Protein AF-A0A839W1W7-F1 (afdb_monomer_lite)

pLDDT: mean 80.31, std 11.59, range [35.5, 95.06]

Foldseek 3Di:
DPPPDDALLLLLLLQVCCAAVVVDDLCVSCVLSVHDSVVSCCSNVVLVRDHPDDPVVSLVSSQVSSCVRVVHHDDPVRSVVSVVVSVVVSVVSVCVVDPDPPPPVVVVVVVVVVVVVVVVVVVVVD

Secondary structure (DSSP, 8-state):
---SS--HHHHHHHHHHHHH-TTS-HHHHHHHTT--HHHHHHHHHTTT--TT--HHHHHHHHHHHHHHHHTS---HHHHHHHHHHHHHHHHHHHHHHSPPPP--HHHHHHHHHHHHHHHHHHHH--

Sequence (126 aa):
MTERYLTPGQRAVARFIRADCAFINVQFIAFIIGRSRQQVHNIVASAGIIPGGGADAQDDKLKAAYERDMGKKLSALEWSRMKRLIEQEAADQLARLLPRPEPYPEMDRAMTELTASLKTRMQEWG

Radius of gyration: 19.89 Å; chains: 1; bounding box: 62×33×36 Å

Structure (mmCIF, N/CA/C/O backbone):
data_AF-A0A839W1W7-F1
#
_entry.id   AF-A0A839W1W7-F1
#
loop_
_atom_site.group_PDB
_atom_site.id
_atom_site.type_symbol
_atom_site.label_atom_id
_atom_site.label_alt_id
_atom_site.label_comp_id
_atom_site.label_asym_id
_atom_site.label_entity_id
_atom_site.label_seq_id
_atom_site.pdbx_PDB_ins_code
_atom_site.Cartn_x
_atom_site.Cartn_y
_atom_site.Cartn_z
_atom_site.occupancy
_atom_site.B_iso_or_equiv
_atom_site.auth_seq_id
_atom_site.auth_comp_id
_atom_site.auth_asym_id
_atom_site.auth_atom_id
_atom_site.pdbx_PDB_model_num
ATOM 1 N N . MET A 1 1 ? -10.257 -20.566 6.799 1.00 35.50 1 MET A N 1
ATOM 2 C CA . MET A 1 1 ? -11.215 -19.452 6.972 1.00 35.50 1 MET A CA 1
ATOM 3 C C . MET A 1 1 ? -10.504 -18.164 6.590 1.00 35.50 1 MET A C 1
ATOM 5 O O . MET A 1 1 ? -9.599 -17.763 7.302 1.00 35.50 1 MET A O 1
ATOM 9 N N . THR A 1 2 ? -10.825 -17.561 5.446 1.00 45.22 2 THR A N 1
ATOM 10 C CA . THR A 1 2 ? -10.304 -16.232 5.087 1.00 45.22 2 THR A CA 1
ATOM 11 C C . THR A 1 2 ? -10.911 -15.199 6.029 1.00 45.22 2 THR A C 1
ATOM 13 O O . THR A 1 2 ? -12.138 -15.107 6.108 1.00 45.22 2 THR A O 1
ATOM 16 N N . GLU A 1 3 ? -10.077 -14.452 6.756 1.00 53.09 3 GLU A N 1
ATOM 17 C CA . GLU A 1 3 ? -10.529 -13.354 7.614 1.00 53.09 3 GLU A CA 1
ATOM 18 C C . GLU A 1 3 ? -11.504 -12.452 6.847 1.00 53.09 3 GLU A C 1
ATOM 20 O O . GLU A 1 3 ? -11.217 -12.003 5.732 1.00 53.09 3 GLU A O 1
ATOM 25 N N . ARG A 1 4 ? -12.678 -12.195 7.444 1.00 59.53 4 ARG A N 1
ATOM 26 C CA . ARG A 1 4 ? -13.749 -11.388 6.830 1.00 59.53 4 ARG A CA 1
ATOM 27 C C . ARG A 1 4 ? -13.293 -9.971 6.464 1.00 59.53 4 ARG A C 1
ATOM 29 O O . ARG A 1 4 ? -13.900 -9.355 5.592 1.00 59.53 4 ARG A O 1
ATOM 36 N N . TYR A 1 5 ? -12.226 -9.468 7.085 1.00 76.94 5 TYR A N 1
ATOM 37 C CA . TYR A 1 5 ? -11.737 -8.104 6.921 1.00 76.94 5 TYR A CA 1
ATOM 38 C C . TYR A 1 5 ? -10.229 -8.098 6.673 1.00 76.94 5 TYR A C 1
ATOM 40 O O . TYR A 1 5 ? -9.499 -8.838 7.317 1.00 76.94 5 TYR A O 1
ATOM 48 N N . LEU A 1 6 ? -9.772 -7.282 5.717 1.00 84.19 6 LEU A N 1
ATOM 49 C CA . LEU A 1 6 ? -8.339 -7.035 5.519 1.00 84.19 6 LEU A CA 1
ATOM 50 C C . LEU A 1 6 ? -7.805 -6.164 6.656 1.00 84.19 6 LEU A C 1
ATOM 52 O O . LEU A 1 6 ? -8.494 -5.230 7.069 1.00 84.19 6 LEU A O 1
ATOM 56 N N . THR A 1 7 ? -6.576 -6.402 7.100 1.00 90.25 7 THR A N 1
ATOM 57 C CA . THR A 1 7 ? -5.889 -5.535 8.068 1.00 90.25 7 THR A CA 1
ATOM 58 C C . THR A 1 7 ? -5.586 -4.154 7.461 1.00 90.25 7 THR A C 1
ATOM 60 O O . THR A 1 7 ? -5.560 -4.010 6.232 1.00 90.25 7 THR A O 1
ATOM 63 N N . PRO A 1 8 ? -5.328 -3.114 8.281 1.00 89.69 8 PRO A N 1
ATOM 64 C CA . PRO A 1 8 ? -4.864 -1.815 7.785 1.00 89.69 8 PRO A CA 1
ATOM 65 C C . PRO A 1 8 ? -3.657 -1.925 6.841 1.00 89.69 8 PRO A C 1
ATOM 67 O O . PRO A 1 8 ? -3.631 -1.268 5.801 1.00 89.69 8 PRO A O 1
ATOM 70 N N . GLY A 1 9 ? -2.703 -2.812 7.156 1.00 89.50 9 GLY A N 1
ATOM 71 C CA . GLY A 1 9 ? -1.527 -3.075 6.320 1.00 89.50 9 GLY A CA 1
ATOM 72 C C . GLY A 1 9 ? -1.901 -3.628 4.948 1.00 89.50 9 GLY A C 1
ATOM 73 O O . GLY A 1 9 ? -1.508 -3.072 3.928 1.00 89.50 9 GLY A O 1
ATOM 74 N N . GLN A 1 10 ? -2.755 -4.651 4.898 1.00 89.94 10 GLN A N 1
ATOM 75 C CA . GLN A 1 10 ? -3.208 -5.236 3.631 1.00 89.94 10 GLN A CA 1
ATOM 76 C C . GLN A 1 10 ? -3.988 -4.236 2.762 1.00 89.94 10 GLN A C 1
ATOM 78 O O . GLN A 1 10 ? -3.851 -4.223 1.538 1.00 89.94 10 GLN A O 1
ATOM 83 N N . ARG A 1 11 ? -4.797 -3.362 3.378 1.00 91.00 11 ARG A N 1
ATOM 84 C CA . ARG A 1 11 ? -5.485 -2.284 2.648 1.00 91.00 11 ARG A CA 1
ATOM 85 C C . ARG A 1 11 ? -4.500 -1.255 2.097 1.00 91.00 11 ARG A C 1
ATOM 87 O O . ARG A 1 11 ? -4.699 -0.777 0.982 1.00 91.00 11 ARG A O 1
ATOM 94 N N . ALA A 1 12 ? -3.445 -0.928 2.842 1.00 90.25 12 ALA A N 1
ATOM 95 C CA . ALA A 1 12 ? -2.381 -0.050 2.365 1.00 90.25 12 ALA A CA 1
ATOM 96 C C . ALA A 1 12 ? -1.580 -0.664 1.210 1.00 90.25 12 ALA A C 1
ATOM 98 O O . ALA A 1 12 ? -1.296 0.043 0.253 1.00 90.25 12 ALA A O 1
ATOM 99 N N . VAL A 1 13 ? -1.315 -1.971 1.229 1.00 90.81 13 VAL A N 1
ATOM 100 C CA . VAL A 1 13 ? -0.675 -2.684 0.108 1.00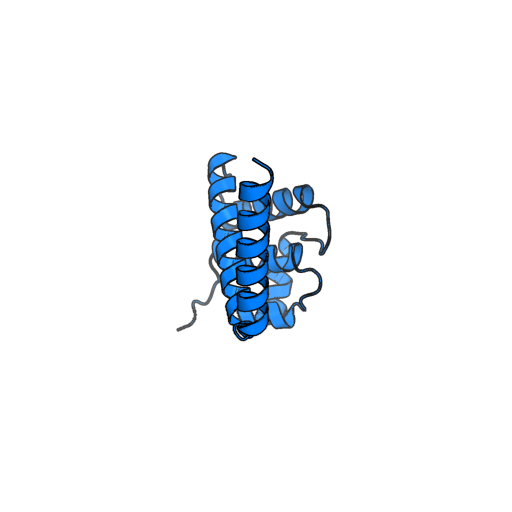 90.81 13 VAL A CA 1
ATOM 101 C C . VAL A 1 13 ? -1.516 -2.588 -1.166 1.00 90.81 13 VAL A C 1
ATOM 103 O O . VAL A 1 13 ? -1.015 -2.177 -2.209 1.00 90.81 13 VAL A O 1
ATOM 106 N N . ALA A 1 14 ? -2.822 -2.867 -1.088 1.00 88.75 14 ALA A N 1
ATOM 107 C CA . ALA A 1 14 ? -3.718 -2.752 -2.246 1.00 88.75 14 ALA A CA 1
ATOM 108 C C . ALA A 1 14 ? -3.758 -1.324 -2.827 1.00 88.75 14 ALA A C 1
ATOM 110 O O . ALA A 1 14 ? -3.815 -1.125 -4.041 1.00 88.75 14 ALA A O 1
ATOM 111 N N . ARG A 1 15 ? -3.725 -0.326 -1.940 1.00 89.62 15 ARG A N 1
ATOM 112 C CA . ARG A 1 15 ? -3.650 1.099 -2.272 1.00 89.62 15 ARG A CA 1
ATOM 113 C C . ARG A 1 15 ? -2.328 1.466 -2.943 1.00 89.62 15 ARG A C 1
ATOM 115 O O . ARG A 1 15 ? -2.359 2.121 -3.981 1.00 89.62 15 ARG A O 1
ATOM 122 N N . PHE A 1 16 ? -1.208 1.007 -2.390 1.00 88.44 16 PHE A N 1
ATOM 123 C CA . PHE A 1 16 ? 0.130 1.233 -2.928 1.00 88.44 16 PHE A CA 1
ATOM 124 C C . PHE A 1 16 ? 0.260 0.667 -4.346 1.00 88.44 16 PHE A C 1
ATOM 126 O O . PHE A 1 16 ? 0.585 1.413 -5.264 1.00 88.44 16 PHE A O 1
ATOM 133 N N . ILE A 1 17 ? -0.127 -0.598 -4.558 1.00 86.62 17 ILE A N 1
ATOM 134 C CA . ILE A 1 17 ? -0.103 -1.232 -5.888 1.00 86.62 17 ILE A CA 1
ATOM 135 C C . ILE A 1 17 ? -0.919 -0.412 -6.897 1.00 86.62 17 ILE A C 1
ATOM 137 O O . ILE A 1 17 ? -0.499 -0.227 -8.035 1.00 86.62 17 ILE A O 1
ATOM 141 N N . ARG A 1 18 ? -2.086 0.115 -6.500 1.00 84.56 18 ARG A N 1
ATOM 142 C CA . ARG A 1 18 ? -2.914 0.927 -7.403 1.00 84.56 18 ARG A CA 1
ATOM 143 C C . ARG A 1 18 ? -2.286 2.281 -7.739 1.00 84.56 18 ARG A C 1
ATOM 145 O O . ARG A 1 18 ? -2.483 2.755 -8.859 1.00 84.56 18 ARG A O 1
ATOM 152 N N . ALA A 1 19 ? -1.624 2.906 -6.767 1.00 80.81 19 ALA A N 1
ATOM 153 C CA . ALA A 1 19 ? -0.979 4.205 -6.921 1.00 80.81 19 ALA A CA 1
ATOM 154 C C . ALA A 1 19 ? 0.231 4.112 -7.858 1.00 80.81 19 ALA A C 1
ATOM 156 O O . ALA A 1 19 ? 0.314 4.877 -8.819 1.00 80.81 19 ALA A O 1
ATOM 157 N N . ASP A 1 20 ? 1.110 3.147 -7.584 1.00 79.00 20 ASP A N 1
ATOM 158 C CA . ASP A 1 20 ? 2.412 2.994 -8.233 1.00 79.00 20 ASP A CA 1
ATOM 159 C C . ASP A 1 20 ? 2.297 2.259 -9.576 1.00 79.00 20 ASP A C 1
ATOM 161 O O . ASP A 1 20 ? 2.821 2.684 -10.603 1.00 79.00 20 ASP A O 1
ATOM 165 N N . CYS A 1 21 ? 1.489 1.200 -9.621 1.00 73.50 21 CYS A N 1
ATOM 166 C CA . CYS A 1 21 ? 1.291 0.392 -10.818 1.00 73.50 21 CYS A CA 1
ATOM 167 C C . CYS A 1 21 ? -0.036 0.741 -11.503 1.00 73.50 21 CYS A C 1
ATOM 169 O O . CYS A 1 21 ? -0.924 -0.099 -11.669 1.00 73.50 21 CYS A O 1
ATOM 171 N N . ALA A 1 22 ? -0.186 2.000 -11.921 1.00 69.75 22 ALA A N 1
ATOM 172 C CA . ALA A 1 22 ? -1.419 2.529 -12.515 1.00 69.75 22 ALA A CA 1
ATOM 173 C C . ALA A 1 22 ? -1.964 1.714 -13.711 1.00 69.75 22 ALA A C 1
ATOM 175 O O . ALA A 1 22 ? -3.176 1.723 -13.956 1.00 69.75 22 ALA A O 1
ATOM 176 N N . PHE A 1 23 ? -1.085 1.002 -14.424 1.00 70.94 23 PHE A N 1
ATOM 177 C CA . PHE A 1 23 ? -1.397 0.130 -15.560 1.00 70.94 23 PHE A CA 1
ATOM 178 C C . PHE A 1 23 ? -2.000 -1.229 -15.159 1.00 70.94 23 PHE A C 1
ATOM 180 O O . PHE A 1 23 ? -2.647 -1.879 -15.980 1.00 70.94 23 PHE A O 1
ATOM 187 N N . ILE A 1 24 ? -1.827 -1.672 -13.908 1.00 72.00 24 ILE A N 1
ATOM 188 C CA . ILE A 1 24 ? -2.382 -2.940 -13.427 1.00 72.00 24 ILE A CA 1
ATOM 189 C C . ILE A 1 24 ? -3.889 -2.775 -13.209 1.00 72.00 24 ILE A C 1
ATOM 191 O O . ILE A 1 24 ? -4.351 -1.936 -12.430 1.00 72.00 24 ILE A O 1
ATOM 195 N N . ASN A 1 25 ? -4.681 -3.603 -13.894 1.00 75.88 25 ASN A N 1
ATOM 196 C CA . ASN A 1 25 ? -6.137 -3.589 -13.764 1.00 75.88 25 ASN A CA 1
ATOM 197 C C . ASN A 1 25 ? -6.557 -3.950 -12.324 1.00 75.88 25 ASN A C 1
ATOM 199 O O . ASN A 1 25 ? -6.040 -4.894 -11.728 1.00 75.88 25 ASN A O 1
ATOM 203 N N . VAL A 1 26 ? -7.557 -3.245 -11.786 1.00 78.31 26 VAL A N 1
ATOM 204 C CA . VAL A 1 26 ? -8.141 -3.494 -10.453 1.00 78.31 26 VAL A CA 1
ATOM 205 C C . VAL A 1 26 ? -8.554 -4.958 -10.255 1.00 78.31 26 VAL A C 1
ATOM 207 O O . VAL A 1 26 ? -8.482 -5.462 -9.139 1.00 78.31 26 VAL A O 1
ATOM 210 N N . GLN A 1 27 ? -8.960 -5.661 -11.315 1.00 80.44 27 GLN A N 1
ATOM 211 C CA . GLN A 1 27 ? -9.279 -7.088 -11.258 1.00 80.44 27 GLN A CA 1
ATOM 212 C C . GLN A 1 27 ? -8.065 -7.958 -10.901 1.00 80.44 27 GLN A C 1
ATOM 214 O O . GLN A 1 27 ? -8.218 -8.909 -10.138 1.00 80.44 27 GLN A O 1
ATOM 219 N N . PHE A 1 28 ? -6.867 -7.616 -11.382 1.00 82.38 28 PHE A N 1
ATOM 220 C CA . PHE A 1 28 ? -5.642 -8.307 -10.978 1.00 82.38 28 PHE A CA 1
ATOM 221 C C . PHE A 1 28 ? -5.317 -8.024 -9.518 1.00 82.38 28 PHE A C 1
ATOM 223 O O . PHE A 1 28 ? -5.084 -8.960 -8.765 1.00 82.38 28 PHE A O 1
ATOM 230 N N . ILE A 1 29 ? -5.409 -6.767 -9.077 1.00 83.44 29 ILE A N 1
ATOM 231 C CA . ILE A 1 29 ? -5.204 -6.414 -7.662 1.00 83.44 29 ILE A CA 1
ATOM 232 C C . ILE A 1 29 ? -6.186 -7.186 -6.766 1.00 83.44 29 ILE A C 1
ATOM 234 O O . ILE A 1 29 ? -5.805 -7.700 -5.720 1.00 83.44 29 ILE A O 1
ATOM 238 N N . ALA A 1 30 ? -7.441 -7.320 -7.198 1.00 84.81 30 ALA A N 1
ATOM 239 C CA . ALA A 1 30 ? -8.460 -8.106 -6.511 1.00 84.81 30 ALA A CA 1
ATOM 240 C C . ALA A 1 30 ? -8.094 -9.587 -6.381 1.00 84.81 30 ALA A C 1
ATOM 242 O O . ALA A 1 30 ? -8.247 -10.158 -5.300 1.00 84.81 30 ALA A O 1
ATOM 243 N N . PHE A 1 31 ? -7.552 -10.175 -7.446 1.00 84.31 31 PHE A N 1
ATOM 244 C CA . PHE A 1 31 ? -7.031 -11.536 -7.425 1.00 84.31 31 PHE A CA 1
ATOM 245 C C . PHE A 1 31 ? -5.859 -11.685 -6.440 1.00 84.31 31 PHE A C 1
ATOM 247 O O . PHE A 1 31 ? -5.922 -12.565 -5.585 1.00 84.31 31 PHE A O 1
ATOM 254 N N . ILE A 1 32 ? -4.866 -10.782 -6.485 1.00 82.94 32 ILE A N 1
ATOM 255 C CA . ILE A 1 32 ? -3.697 -10.772 -5.579 1.00 82.94 32 ILE A CA 1
ATOM 256 C C . ILE A 1 32 ? -4.135 -10.842 -4.120 1.00 82.94 32 ILE A C 1
ATOM 258 O O . ILE A 1 32 ? -3.697 -11.696 -3.355 1.00 82.94 32 ILE A O 1
ATOM 262 N N . ILE A 1 33 ? -5.020 -9.928 -3.725 1.00 82.38 33 ILE A N 1
ATOM 263 C CA . ILE A 1 33 ? -5.384 -9.763 -2.317 1.00 82.38 33 ILE A CA 1
ATOM 264 C C . ILE A 1 33 ? -6.529 -10.694 -1.886 1.00 82.38 33 ILE A C 1
ATOM 266 O O . ILE A 1 33 ? -7.029 -10.586 -0.763 1.00 82.38 33 ILE A O 1
ATOM 270 N N . GLY A 1 34 ? -6.981 -11.585 -2.777 1.00 83.81 34 GLY A N 1
ATOM 271 C CA . GLY A 1 34 ? -8.066 -12.529 -2.520 1.00 83.81 34 GLY A CA 1
ATOM 272 C C . GLY A 1 34 ? -9.381 -11.834 -2.159 1.00 83.81 34 GLY A C 1
ATOM 273 O O . GLY A 1 34 ? -10.012 -12.172 -1.153 1.00 83.81 34 GLY A O 1
ATOM 274 N N . ARG A 1 35 ? -9.775 -10.806 -2.917 1.00 85.88 35 ARG A N 1
ATOM 275 C CA . ARG A 1 35 ? -11.018 -10.040 -2.709 1.00 85.88 35 ARG A CA 1
ATOM 276 C C . ARG A 1 35 ? -11.785 -9.853 -4.011 1.00 85.88 35 ARG A C 1
ATOM 278 O O . ARG A 1 35 ? -11.263 -10.040 -5.101 1.00 85.88 35 ARG A O 1
ATOM 285 N N . SER A 1 36 ? -13.051 -9.457 -3.899 1.00 89.12 36 SER A N 1
ATOM 286 C CA . SER A 1 36 ? -13.829 -9.068 -5.076 1.00 89.12 36 SER A CA 1
ATOM 287 C C . SER A 1 36 ? -13.338 -7.736 -5.645 1.00 89.12 36 SER A C 1
ATOM 289 O O . SER A 1 36 ? -12.883 -6.850 -4.914 1.00 89.12 36 SER A O 1
ATOM 291 N N . ARG A 1 37 ? -13.517 -7.553 -6.958 1.00 88.12 37 ARG A N 1
ATOM 292 C CA . ARG A 1 37 ? -13.223 -6.292 -7.653 1.00 88.12 37 ARG A CA 1
ATOM 293 C C . ARG A 1 37 ? -13.865 -5.086 -6.960 1.00 88.12 37 ARG A C 1
ATOM 295 O O . ARG A 1 37 ? -13.206 -4.064 -6.798 1.00 88.12 37 ARG A O 1
ATOM 302 N N . GLN A 1 38 ? -15.122 -5.212 -6.528 1.00 87.69 38 GLN A N 1
ATOM 303 C CA . GLN A 1 38 ? -15.841 -4.122 -5.867 1.00 87.69 38 GLN A CA 1
ATOM 304 C C . GLN A 1 38 ? -15.214 -3.752 -4.518 1.00 87.69 38 GLN A C 1
ATOM 306 O O . GLN A 1 38 ? -15.052 -2.573 -4.215 1.00 87.69 38 GLN A O 1
ATOM 311 N N . GLN A 1 39 ? -14.825 -4.747 -3.717 1.00 87.00 39 GLN A N 1
ATOM 312 C CA . GLN A 1 39 ? -14.163 -4.500 -2.434 1.00 87.00 39 GLN A CA 1
ATOM 313 C C . GLN A 1 39 ? -12.838 -3.762 -2.631 1.00 87.00 39 GLN A C 1
ATOM 315 O O . GLN A 1 39 ? -12.582 -2.780 -1.939 1.00 87.00 39 GLN A O 1
ATOM 320 N N . VAL A 1 40 ? -12.025 -4.189 -3.601 1.00 87.31 40 VAL A N 1
ATOM 321 C CA . VAL A 1 40 ? -10.745 -3.530 -3.907 1.00 87.31 40 VAL A CA 1
ATOM 322 C C . VAL A 1 40 ? -10.965 -2.115 -4.406 1.00 87.31 40 VAL A C 1
ATOM 324 O O . VAL A 1 40 ? -10.314 -1.197 -3.915 1.00 87.31 40 VAL A O 1
ATOM 327 N N . HIS A 1 41 ? -11.923 -1.921 -5.314 1.00 85.75 41 HIS A N 1
ATOM 328 C CA . HIS A 1 41 ? -12.296 -0.598 -5.798 1.00 85.75 41 HIS A CA 1
ATOM 329 C C . HIS A 1 41 ? -12.650 0.344 -4.639 1.00 85.75 41 HIS A C 1
ATOM 331 O O . HIS A 1 41 ? -12.124 1.449 -4.565 1.00 85.75 41 HIS A O 1
ATOM 337 N N . ASN A 1 42 ? -13.467 -0.109 -3.684 1.00 86.81 42 ASN A N 1
ATOM 338 C CA . ASN A 1 42 ? -13.839 0.692 -2.517 1.00 86.81 42 ASN A CA 1
ATOM 339 C C . ASN A 1 42 ? -12.626 1.017 -1.622 1.00 86.81 42 ASN A C 1
ATOM 341 O O . ASN A 1 42 ? -12.484 2.149 -1.155 1.00 86.81 42 ASN A O 1
ATOM 345 N N . ILE A 1 43 ? -11.720 0.053 -1.415 1.00 88.06 43 ILE A N 1
ATOM 346 C CA . ILE A 1 43 ? -10.491 0.246 -0.626 1.00 88.06 43 ILE A CA 1
ATOM 347 C C . ILE A 1 43 ? -9.597 1.326 -1.246 1.00 88.06 43 ILE A C 1
ATOM 349 O O . ILE A 1 43 ? -9.127 2.208 -0.522 1.00 88.06 43 ILE A O 1
ATOM 353 N N . VAL A 1 44 ? -9.378 1.282 -2.563 1.00 84.56 44 VAL A N 1
ATOM 354 C CA . VAL A 1 44 ? -8.469 2.218 -3.247 1.00 84.56 44 VAL A CA 1
ATOM 355 C C . VAL A 1 44 ? -9.115 3.581 -3.500 1.00 84.56 44 VAL A C 1
ATOM 357 O O . VAL A 1 44 ? -8.456 4.605 -3.333 1.00 84.56 44 VAL A O 1
ATOM 360 N N . ALA A 1 45 ? -10.417 3.617 -3.798 1.00 79.75 45 ALA A N 1
ATOM 361 C CA . ALA A 1 45 ? -11.160 4.858 -4.004 1.00 79.75 45 ALA A CA 1
ATOM 362 C C . ALA A 1 45 ? -11.270 5.688 -2.713 1.00 79.75 45 ALA A C 1
ATOM 364 O O . ALA A 1 45 ? -11.095 6.903 -2.749 1.00 79.75 45 ALA A O 1
ATOM 365 N N . SER A 1 46 ? -11.479 5.043 -1.556 1.00 71.31 46 SER A N 1
ATOM 366 C CA . SER A 1 46 ? -11.603 5.727 -0.251 1.00 71.31 46 SER A CA 1
ATOM 367 C C . SER A 1 46 ? -10.352 6.503 0.194 1.00 71.31 46 SER A C 1
ATOM 369 O O . SER A 1 46 ? -10.427 7.369 1.073 1.00 71.31 46 SER A O 1
ATOM 371 N N . ALA A 1 47 ? -9.199 6.204 -0.405 1.00 71.69 47 ALA A N 1
ATOM 372 C CA . ALA A 1 47 ? -7.942 6.899 -0.153 1.00 71.69 47 ALA A CA 1
ATOM 373 C C . ALA A 1 47 ? -7.714 8.096 -1.092 1.00 71.69 47 ALA A C 1
ATOM 375 O O . ALA A 1 47 ? -6.738 8.821 -0.926 1.00 71.69 47 ALA A O 1
ATOM 376 N N . GLY A 1 48 ? -8.586 8.310 -2.086 1.00 70.50 48 GLY A N 1
ATOM 377 C CA . GLY A 1 48 ? -8.388 9.345 -3.102 1.00 70.50 48 GLY A CA 1
ATOM 378 C C . GLY A 1 48 ? -7.126 9.123 -3.939 1.00 70.50 48 GLY A C 1
ATOM 379 O O . GLY A 1 48 ? -6.566 10.091 -4.461 1.00 70.50 48 GLY A O 1
ATOM 380 N N . ILE A 1 49 ? -6.657 7.873 -4.027 1.00 73.50 49 ILE A N 1
ATOM 381 C CA . ILE A 1 49 ? -5.466 7.488 -4.784 1.00 73.50 49 ILE A CA 1
ATOM 382 C C . ILE A 1 49 ? -5.752 7.678 -6.263 1.00 73.50 49 ILE A C 1
ATOM 384 O O . ILE A 1 49 ? -6.676 7.080 -6.818 1.00 73.50 49 ILE A O 1
ATOM 388 N N . ILE A 1 50 ? -4.957 8.547 -6.880 1.00 68.19 50 ILE A N 1
ATOM 389 C CA . ILE A 1 50 ? -5.055 8.866 -8.300 1.00 68.19 50 ILE A CA 1
ATOM 390 C C . ILE A 1 50 ? -3.948 8.074 -8.992 1.00 68.19 50 ILE A C 1
ATOM 392 O O . ILE A 1 50 ? -2.782 8.355 -8.733 1.00 68.19 50 ILE A O 1
ATOM 396 N N . PRO A 1 51 ? -4.264 7.097 -9.846 1.00 66.19 51 PRO A N 1
ATOM 397 C CA . PRO A 1 51 ? -3.241 6.359 -10.579 1.00 66.19 51 PRO A CA 1
ATOM 398 C C . PRO A 1 51 ? -2.339 7.329 -11.356 1.00 66.19 51 PRO A C 1
ATOM 400 O O . PRO A 1 51 ? -2.855 8.183 -12.076 1.00 66.19 51 PRO A O 1
ATOM 403 N N . GLY A 1 52 ? -1.017 7.223 -11.196 1.00 62.62 52 GLY A N 1
ATOM 404 C CA . GLY A 1 52 ? -0.054 8.059 -11.926 1.00 62.62 52 GLY A CA 1
ATOM 405 C C . GLY A 1 52 ? 0.076 9.514 -11.450 1.00 62.62 52 GLY A C 1
ATOM 406 O O . GLY A 1 52 ? 0.642 10.334 -12.167 1.00 62.62 52 GLY A O 1
ATOM 407 N N . GLY A 1 53 ? -0.441 9.871 -10.267 1.00 66.69 53 GLY A N 1
ATOM 408 C CA . GLY A 1 53 ? -0.110 11.164 -9.647 1.00 66.69 53 GLY A CA 1
ATOM 409 C C . GLY A 1 53 ? 1.324 11.194 -9.092 1.00 66.69 53 GLY A C 1
ATOM 410 O O . GLY A 1 53 ? 1.915 10.145 -8.865 1.00 66.69 53 GLY A O 1
ATOM 411 N N . GLY A 1 54 ? 1.869 12.390 -8.839 1.00 69.12 54 GLY A N 1
ATOM 412 C CA . GLY A 1 54 ? 3.238 12.560 -8.326 1.00 69.12 54 GLY A CA 1
ATOM 413 C C . GLY A 1 54 ? 3.496 11.839 -6.994 1.00 69.12 54 GLY A C 1
ATOM 414 O O . GLY A 1 54 ? 2.601 11.769 -6.148 1.00 69.12 54 GLY A O 1
ATOM 415 N N . ALA A 1 55 ? 4.719 11.325 -6.818 1.00 74.50 55 ALA A N 1
ATOM 416 C CA . ALA A 1 55 ? 5.101 10.419 -5.728 1.00 74.50 55 ALA A CA 1
ATOM 417 C C . ALA A 1 55 ? 4.769 10.960 -4.326 1.00 74.50 55 ALA A C 1
ATOM 419 O O . ALA A 1 55 ? 4.181 10.244 -3.517 1.00 74.50 55 ALA A O 1
ATOM 420 N N . ASP A 1 56 ? 5.051 12.238 -4.068 1.00 76.56 56 ASP A N 1
ATOM 421 C CA . ASP A 1 56 ? 4.809 12.860 -2.759 1.00 76.56 56 ASP A CA 1
ATOM 422 C C . ASP A 1 56 ? 3.309 12.973 -2.448 1.00 76.56 56 ASP A C 1
ATOM 424 O O . ASP A 1 56 ? 2.848 12.616 -1.365 1.00 76.56 56 ASP A O 1
ATOM 428 N N . ALA A 1 57 ? 2.508 13.372 -3.441 1.00 75.94 57 ALA A N 1
ATOM 429 C CA . ALA A 1 57 ? 1.059 13.479 -3.289 1.00 75.94 57 ALA A CA 1
ATOM 430 C C . ALA A 1 57 ? 0.385 12.108 -3.099 1.00 75.94 57 ALA A C 1
ATOM 432 O O . ALA A 1 57 ? -0.668 12.022 -2.460 1.00 75.94 57 ALA A O 1
ATOM 433 N N . GLN A 1 58 ? 0.958 11.034 -3.656 1.00 82.62 58 GLN A N 1
ATOM 434 C CA . GLN A 1 58 ? 0.501 9.669 -3.376 1.00 82.62 58 GLN A CA 1
ATOM 435 C C . GLN A 1 58 ? 0.883 9.228 -1.967 1.00 82.62 58 GLN A C 1
ATOM 437 O O . GLN A 1 58 ? 0.063 8.595 -1.299 1.00 82.62 58 GLN A O 1
ATOM 442 N N . ASP A 1 59 ? 2.084 9.580 -1.504 1.00 87.19 59 ASP A N 1
ATOM 443 C CA . ASP A 1 59 ? 2.560 9.211 -0.172 1.00 87.19 59 ASP A CA 1
ATOM 444 C C . ASP A 1 59 ? 1.692 9.816 0.931 1.00 87.19 59 ASP A C 1
ATOM 446 O O . ASP A 1 59 ? 1.217 9.096 1.809 1.00 87.19 59 ASP A O 1
ATOM 450 N N . ASP A 1 60 ? 1.389 11.112 0.832 1.00 87.88 60 ASP A N 1
ATOM 451 C CA . ASP A 1 60 ? 0.535 11.809 1.796 1.00 87.88 60 ASP A CA 1
ATOM 452 C C . ASP A 1 60 ? -0.869 11.197 1.863 1.00 87.88 60 ASP A C 1
ATOM 454 O O . ASP A 1 60 ? -1.435 10.996 2.944 1.00 87.88 60 ASP A O 1
ATOM 458 N N . LYS A 1 61 ? -1.437 10.845 0.704 1.00 87.94 61 LYS A N 1
ATOM 459 C CA . LYS A 1 61 ? -2.749 10.189 0.618 1.00 87.94 61 LYS A CA 1
ATOM 460 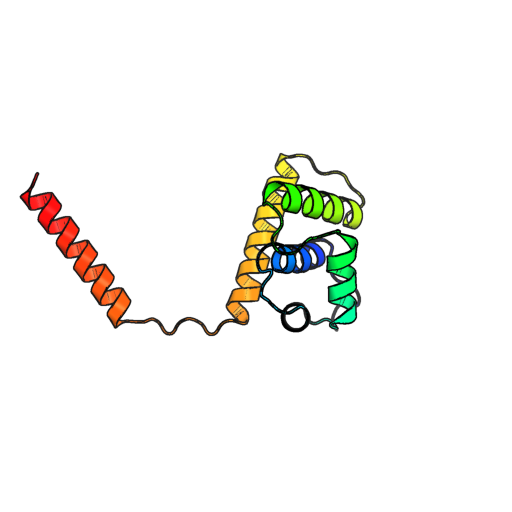C C . LYS A 1 61 ? -2.725 8.7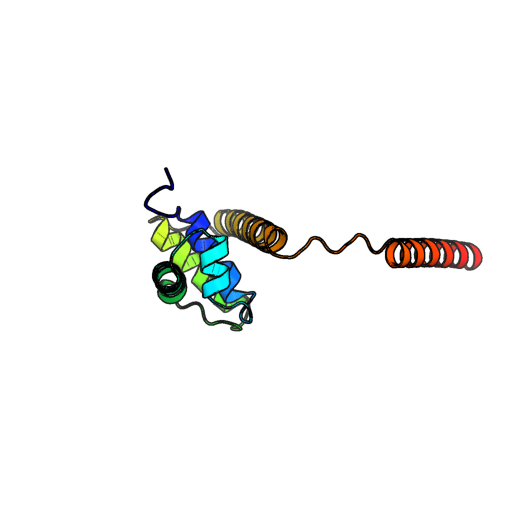84 1.203 1.00 87.94 61 LYS A C 1
ATOM 462 O O . LYS A 1 61 ? -3.654 8.402 1.922 1.00 87.94 61 LYS A O 1
ATOM 467 N N . LEU A 1 62 ? -1.672 8.021 0.920 1.00 89.88 62 LEU A N 1
ATOM 468 C CA . LEU A 1 62 ? -1.490 6.681 1.461 1.00 89.88 62 LEU A CA 1
ATOM 469 C C . LEU A 1 62 ? -1.339 6.730 2.985 1.00 89.88 62 LEU A C 1
ATOM 471 O O . LEU A 1 62 ? -2.029 5.984 3.686 1.00 89.88 62 LEU A O 1
ATOM 475 N N . LYS A 1 63 ? -0.524 7.661 3.496 1.00 91.69 63 LYS A N 1
ATOM 476 C CA . LYS A 1 63 ? -0.355 7.913 4.928 1.00 91.69 63 LYS A CA 1
ATOM 477 C C . LYS A 1 63 ? -1.684 8.260 5.582 1.00 91.69 63 LYS A C 1
ATOM 479 O O . LYS A 1 63 ? -2.081 7.606 6.544 1.00 91.69 63 LYS A O 1
ATOM 484 N N . ALA A 1 64 ? -2.405 9.242 5.044 1.00 90.75 64 ALA A N 1
ATOM 485 C CA . ALA A 1 64 ? -3.680 9.686 5.599 1.00 90.75 64 ALA A CA 1
ATOM 486 C C . ALA A 1 64 ? -4.726 8.557 5.638 1.00 90.75 64 ALA A C 1
ATOM 488 O O . ALA A 1 64 ? -5.474 8.430 6.611 1.00 90.75 64 ALA A O 1
ATOM 489 N N . ALA A 1 65 ? -4.772 7.713 4.603 1.00 91.12 65 ALA A N 1
ATOM 490 C CA . ALA A 1 65 ? -5.654 6.551 4.569 1.00 91.12 65 ALA A CA 1
ATOM 491 C C . ALA A 1 65 ? -5.252 5.485 5.602 1.00 91.12 65 ALA A C 1
ATOM 493 O O . ALA A 1 65 ? -6.123 4.904 6.249 1.00 91.12 65 ALA A O 1
ATOM 494 N N . TYR A 1 66 ? -3.952 5.246 5.787 1.00 91.50 66 TYR A N 1
ATOM 495 C CA . TYR A 1 66 ? -3.453 4.291 6.775 1.00 91.50 66 TYR A CA 1
ATOM 496 C C . TYR A 1 66 ? -3.702 4.758 8.217 1.00 91.50 66 TYR A C 1
ATOM 498 O O . TYR A 1 66 ? -4.169 3.981 9.046 1.00 91.50 66 TYR A O 1
ATOM 506 N N . GLU A 1 67 ? -3.478 6.040 8.511 1.00 93.44 67 GLU A N 1
ATOM 507 C CA . GLU A 1 67 ? -3.786 6.636 9.819 1.00 93.44 67 GLU A CA 1
ATOM 508 C C . GLU A 1 67 ? -5.277 6.535 10.161 1.00 93.44 67 GLU A C 1
ATOM 510 O O . GLU A 1 67 ? -5.636 6.207 11.292 1.00 93.44 67 GLU A O 1
ATOM 515 N N . ARG A 1 68 ? -6.152 6.771 9.172 1.00 91.31 68 ARG A N 1
ATOM 516 C CA . ARG A 1 68 ? -7.606 6.607 9.322 1.00 91.31 68 ARG A CA 1
ATOM 517 C C . ARG A 1 68 ? -7.972 5.161 9.645 1.00 91.31 68 ARG A C 1
ATOM 519 O O . ARG A 1 68 ? -8.779 4.923 10.534 1.00 91.31 68 ARG A O 1
ATOM 526 N N . ASP A 1 69 ? -7.363 4.215 8.940 1.00 90.75 69 ASP A N 1
ATOM 527 C CA . ASP A 1 69 ? -7.595 2.785 9.130 1.00 90.75 69 ASP A CA 1
ATOM 528 C C . ASP A 1 69 ? -7.117 2.274 10.497 1.00 90.75 69 ASP A C 1
ATOM 530 O O . ASP A 1 69 ? -7.717 1.349 11.043 1.00 90.75 69 ASP A O 1
ATOM 534 N N . MET A 1 70 ? -6.042 2.859 11.028 1.00 91.00 70 MET A N 1
ATOM 535 C CA . MET A 1 70 ? -5.479 2.543 12.344 1.00 91.00 70 MET A CA 1
ATOM 536 C C . MET A 1 70 ? -6.151 3.315 13.489 1.00 91.00 70 MET A C 1
ATOM 538 O O . MET A 1 70 ? -5.949 2.971 14.650 1.00 91.00 70 MET A O 1
ATOM 542 N N . GLY A 1 71 ? -6.897 4.384 13.187 1.00 91.88 71 GLY A N 1
ATOM 543 C CA . GLY A 1 71 ? -7.438 5.304 14.193 1.00 91.88 71 GLY A CA 1
ATOM 544 C C . GLY A 1 71 ? -6.361 6.084 14.962 1.00 91.88 71 GLY A C 1
ATOM 545 O O . GLY A 1 71 ? -6.628 6.581 16.053 1.00 91.88 71 GLY A O 1
ATOM 546 N N . LYS A 1 72 ? -5.137 6.183 14.424 1.00 93.50 72 LYS A N 1
ATOM 547 C CA . LYS A 1 72 ? -3.979 6.812 15.078 1.00 93.50 72 LYS A CA 1
ATOM 548 C C . LYS A 1 72 ? -3.150 7.601 14.063 1.00 93.50 72 LYS A C 1
ATOM 550 O O . LYS A 1 72 ? -2.928 7.149 12.943 1.00 93.50 72 LYS A O 1
ATOM 555 N N . LYS A 1 73 ? -2.628 8.752 14.498 1.00 94.19 73 LYS A N 1
ATOM 556 C CA . LYS A 1 73 ? -1.616 9.532 13.771 1.00 94.19 73 LYS A CA 1
ATOM 557 C C . LYS A 1 73 ? -0.218 8.938 13.932 1.00 94.19 73 LYS A C 1
ATOM 559 O O . LYS A 1 73 ? 0.160 8.537 15.032 1.00 94.19 73 LYS A O 1
ATOM 564 N N . LEU A 1 74 ? 0.547 8.909 12.845 1.00 91.88 74 LEU A N 1
ATOM 565 C CA . LEU A 1 74 ? 1.909 8.384 12.828 1.00 91.88 74 LEU A CA 1
ATOM 566 C C . LEU A 1 74 ? 2.927 9.518 12.753 1.00 91.88 74 LEU A C 1
ATOM 568 O O . LEU A 1 74 ? 2.825 10.435 11.928 1.00 91.88 74 LEU A O 1
ATOM 572 N N . SER A 1 75 ? 3.972 9.403 13.568 1.00 95.06 75 SER A N 1
ATOM 573 C CA . SER A 1 75 ? 5.187 10.196 13.399 1.00 95.06 75 SER A CA 1
ATOM 574 C C . SER A 1 75 ? 5.837 9.926 12.035 1.00 95.06 75 SER A C 1
ATOM 576 O O . SER A 1 75 ? 5.578 8.911 11.382 1.00 95.06 75 SER A O 1
ATOM 578 N N . ALA A 1 76 ? 6.718 10.828 11.595 1.00 91.44 76 ALA A N 1
ATOM 579 C CA . ALA A 1 76 ? 7.461 10.652 10.346 1.00 91.44 76 ALA A CA 1
ATOM 580 C C . ALA A 1 76 ? 8.293 9.354 10.340 1.00 91.44 76 ALA A C 1
ATOM 582 O O . ALA A 1 76 ? 8.328 8.642 9.337 1.00 91.44 76 ALA A O 1
ATOM 583 N N . LEU A 1 77 ? 8.904 9.007 11.479 1.00 94.44 77 LEU A N 1
ATOM 584 C CA . LEU A 1 77 ? 9.709 7.794 11.617 1.00 94.44 77 LEU A CA 1
ATOM 585 C C . LEU A 1 77 ? 8.854 6.518 11.568 1.00 94.44 77 LEU A C 1
ATOM 587 O O . LEU A 1 77 ? 9.226 5.559 10.892 1.00 94.44 77 LEU A O 1
ATOM 591 N N . GLU A 1 78 ? 7.710 6.497 12.260 1.00 93.69 78 GLU A N 1
ATOM 592 C CA . GLU A 1 78 ? 6.767 5.371 12.191 1.00 93.69 78 GLU A CA 1
ATOM 593 C C . GLU A 1 78 ? 6.244 5.188 10.763 1.00 93.69 78 GLU A C 1
ATOM 595 O O . GLU A 1 78 ? 6.201 4.062 10.268 1.00 93.69 78 GLU A O 1
ATOM 600 N N . TRP A 1 79 ? 5.902 6.287 10.082 1.00 94.12 79 TRP A N 1
ATOM 601 C CA . TRP A 1 79 ? 5.434 6.236 8.701 1.00 94.12 79 TRP A CA 1
ATOM 602 C C . TRP A 1 79 ? 6.495 5.675 7.756 1.00 94.12 79 TRP A C 1
ATOM 604 O O . TRP A 1 79 ? 6.204 4.741 7.020 1.00 94.12 79 TRP A O 1
ATOM 614 N N . SER A 1 80 ? 7.735 6.162 7.827 1.00 92.00 80 SER A N 1
ATOM 615 C CA . SER A 1 80 ? 8.831 5.670 6.983 1.00 92.00 80 SER A CA 1
ATOM 616 C C . SER A 1 80 ? 9.059 4.159 7.139 1.00 92.00 80 SER A C 1
ATOM 618 O O . SER A 1 80 ? 9.238 3.446 6.149 1.00 92.00 80 SER A O 1
ATOM 620 N N . ARG A 1 81 ? 8.979 3.638 8.372 1.00 93.19 81 ARG A N 1
ATOM 621 C CA . ARG A 1 81 ? 9.073 2.191 8.632 1.00 93.19 81 ARG A CA 1
ATOM 622 C C . ARG A 1 81 ? 7.893 1.424 8.036 1.00 93.19 81 ARG A C 1
ATOM 624 O O . ARG A 1 81 ? 8.099 0.370 7.443 1.00 93.19 81 ARG A O 1
ATOM 631 N N . MET A 1 82 ? 6.674 1.944 8.179 1.00 92.75 82 MET A N 1
ATOM 632 C CA . MET A 1 82 ? 5.469 1.308 7.633 1.00 92.75 82 MET A CA 1
ATOM 633 C C . MET A 1 82 ? 5.415 1.328 6.123 1.00 92.75 82 MET A C 1
ATOM 635 O O . MET A 1 82 ? 5.104 0.301 5.530 1.00 92.75 82 MET A O 1
ATOM 639 N N . LYS A 1 83 ? 5.807 2.438 5.507 1.00 91.62 83 LYS A N 1
ATOM 640 C CA . LYS A 1 83 ? 5.929 2.554 4.062 1.00 91.62 83 LYS A CA 1
ATOM 641 C C . LYS A 1 83 ? 6.835 1.466 3.489 1.00 91.62 83 LYS A C 1
ATOM 643 O O . LYS A 1 83 ? 6.398 0.747 2.603 1.00 91.62 83 LYS A O 1
ATOM 648 N N . ARG A 1 84 ? 8.024 1.252 4.068 1.00 91.06 84 ARG A N 1
ATOM 649 C CA . ARG A 1 84 ? 8.925 0.166 3.637 1.00 91.06 84 ARG A CA 1
ATOM 650 C C . ARG A 1 84 ? 8.290 -1.222 3.712 1.00 9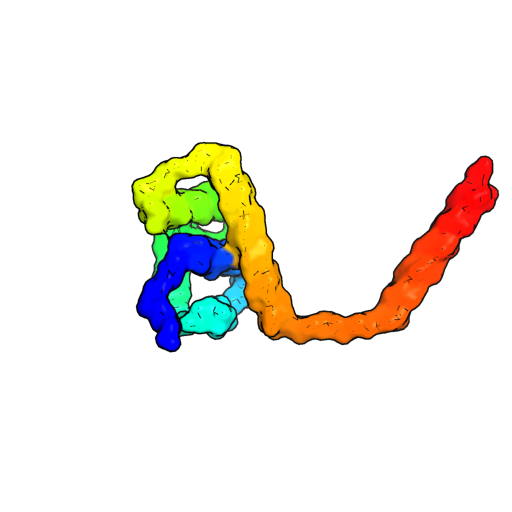1.06 84 ARG A C 1
ATOM 652 O O . ARG A 1 84 ? 8.491 -2.020 2.806 1.00 91.06 84 ARG A O 1
ATOM 659 N N . LEU A 1 85 ? 7.536 -1.525 4.772 1.00 92.69 85 LEU A N 1
ATOM 660 C CA . LEU A 1 85 ? 6.851 -2.822 4.868 1.00 92.69 85 LEU A CA 1
ATOM 661 C C . LEU A 1 85 ? 5.726 -2.955 3.835 1.00 92.69 85 LEU A C 1
ATOM 663 O O . LEU A 1 85 ? 5.542 -4.029 3.273 1.00 92.69 85 LEU A O 1
ATOM 667 N N . ILE A 1 86 ? 4.989 -1.872 3.575 1.00 91.19 86 ILE A N 1
ATOM 668 C CA . ILE A 1 86 ? 3.936 -1.832 2.553 1.00 91.19 86 ILE A CA 1
ATOM 669 C C . ILE A 1 86 ? 4.534 -2.047 1.157 1.00 91.19 86 ILE A C 1
ATOM 671 O O . ILE A 1 86 ? 4.000 -2.844 0.391 1.00 91.19 86 ILE A O 1
ATOM 675 N N . GLU A 1 87 ? 5.637 -1.365 0.843 1.00 90.25 87 GLU A N 1
ATOM 676 C CA . GLU A 1 87 ? 6.375 -1.494 -0.420 1.00 90.25 87 GLU A CA 1
ATOM 677 C C . GLU A 1 87 ? 6.896 -2.918 -0.624 1.00 90.25 87 GLU A C 1
ATOM 679 O O . GLU A 1 87 ? 6.677 -3.506 -1.682 1.00 90.25 87 GLU A O 1
ATOM 684 N N . GLN A 1 88 ? 7.529 -3.497 0.401 1.00 89.12 88 GLN A N 1
ATOM 685 C CA . GLN A 1 88 ? 8.051 -4.860 0.335 1.00 89.12 88 GLN A CA 1
ATOM 686 C C . GLN A 1 88 ? 6.933 -5.884 0.118 1.00 89.12 88 GLN A C 1
ATOM 688 O O . GLN A 1 88 ? 7.027 -6.715 -0.780 1.00 89.12 88 GLN A O 1
ATOM 693 N N . GLU A 1 89 ? 5.849 -5.805 0.894 1.00 89.81 89 GLU A N 1
ATOM 694 C CA . GLU A 1 89 ? 4.720 -6.725 0.741 1.00 89.81 89 GLU A CA 1
ATOM 695 C C . GLU A 1 89 ? 4.050 -6.549 -0.630 1.00 89.81 89 GLU A C 1
ATOM 697 O O . GLU A 1 89 ? 3.679 -7.532 -1.265 1.00 89.81 89 GLU A O 1
ATOM 702 N N . ALA A 1 90 ? 3.925 -5.318 -1.137 1.00 87.75 90 ALA A N 1
ATOM 703 C CA . ALA A 1 90 ? 3.417 -5.073 -2.485 1.00 87.75 90 ALA A CA 1
ATOM 704 C C . ALA A 1 90 ? 4.300 -5.726 -3.558 1.00 87.75 90 ALA A C 1
ATOM 706 O O . ALA A 1 90 ? 3.775 -6.386 -4.458 1.00 87.75 90 ALA A O 1
ATOM 707 N N . ALA A 1 91 ? 5.623 -5.585 -3.443 1.00 85.94 91 ALA A N 1
ATOM 708 C CA . ALA A 1 91 ? 6.578 -6.216 -4.345 1.00 85.94 91 ALA A CA 1
ATOM 709 C C . ALA A 1 91 ? 6.478 -7.749 -4.294 1.00 85.94 91 ALA A C 1
ATOM 711 O O . ALA A 1 91 ? 6.381 -8.387 -5.342 1.00 85.94 91 ALA A O 1
ATOM 712 N N . ASP A 1 92 ? 6.408 -8.338 -3.099 1.00 87.75 92 ASP A N 1
ATOM 713 C CA . ASP A 1 92 ? 6.291 -9.789 -2.912 1.00 87.75 92 ASP A CA 1
ATOM 714 C C . ASP A 1 92 ? 4.985 -10.336 -3.509 1.00 87.75 92 ASP A C 1
ATOM 716 O O . ASP A 1 92 ? 4.962 -11.389 -4.152 1.00 87.75 92 ASP A O 1
ATOM 720 N N . GLN A 1 93 ? 3.883 -9.607 -3.333 1.00 84.38 93 GLN A N 1
ATOM 721 C CA . GLN A 1 93 ? 2.576 -9.953 -3.887 1.00 84.38 93 GLN A CA 1
ATOM 722 C C . GLN A 1 93 ? 2.555 -9.874 -5.422 1.00 84.38 93 GLN A C 1
ATOM 724 O O . GLN A 1 93 ? 1.989 -10.751 -6.078 1.00 84.38 93 GLN A O 1
ATOM 729 N N . LEU A 1 94 ? 3.209 -8.868 -6.010 1.00 82.69 94 LEU A N 1
ATOM 730 C CA . LEU A 1 94 ? 3.360 -8.745 -7.463 1.00 82.69 94 LEU A CA 1
ATOM 731 C C . LEU A 1 94 ? 4.289 -9.825 -8.037 1.00 82.69 94 LEU A C 1
ATOM 733 O O . LEU A 1 94 ? 3.967 -10.427 -9.061 1.00 82.69 94 LEU A O 1
ATOM 737 N N . ALA A 1 95 ? 5.395 -10.135 -7.358 1.00 81.38 95 ALA A N 1
ATOM 738 C CA . ALA A 1 95 ? 6.351 -11.164 -7.769 1.00 81.38 95 ALA A CA 1
ATOM 739 C C . ALA A 1 95 ? 5.760 -12.583 -7.759 1.00 81.38 95 ALA A C 1
ATOM 741 O O . ALA A 1 95 ? 6.218 -13.443 -8.503 1.00 81.38 95 ALA A O 1
ATOM 742 N N . ARG A 1 96 ? 4.735 -12.847 -6.937 1.00 76.94 96 ARG A N 1
ATOM 743 C CA . ARG A 1 96 ? 3.985 -14.118 -6.968 1.00 76.94 96 ARG A CA 1
ATOM 744 C C . ARG A 1 96 ? 3.087 -14.259 -8.196 1.00 76.94 96 ARG A C 1
ATOM 746 O O . ARG A 1 96 ? 2.744 -15.382 -8.554 1.00 76.94 96 ARG A O 1
ATOM 753 N N . LEU A 1 97 ? 2.664 -13.145 -8.794 1.00 70.00 97 LEU A N 1
ATOM 754 C CA . LEU A 1 97 ? 1.808 -13.142 -9.980 1.00 70.00 97 LEU A CA 1
ATOM 755 C C . LEU A 1 97 ? 2.581 -13.112 -11.285 1.00 70.00 97 LEU A C 1
ATOM 757 O O . LEU A 1 97 ? 2.129 -13.685 -12.277 1.00 70.00 97 LEU A O 1
ATOM 761 N N . LEU A 1 98 ? 3.697 -12.393 -11.306 1.00 64.62 98 LEU A N 1
ATOM 762 C CA . LEU A 1 98 ? 4.568 -12.398 -12.462 1.00 64.62 98 LEU A CA 1
ATOM 763 C C . LEU A 1 98 ? 5.271 -13.759 -12.496 1.00 64.62 98 LEU A C 1
ATOM 765 O O . LEU A 1 98 ? 5.778 -14.196 -11.460 1.00 64.62 98 LEU A O 1
ATOM 769 N N . PRO A 1 99 ? 5.303 -14.460 -13.646 1.00 57.78 99 PRO A N 1
ATOM 770 C CA . PRO A 1 99 ? 6.187 -15.606 -13.771 1.00 57.78 99 PRO A CA 1
ATOM 771 C C . PRO A 1 99 ? 7.577 -15.137 -13.353 1.00 57.78 99 PRO A C 1
ATOM 773 O O . PRO A 1 99 ? 8.006 -14.051 -13.760 1.00 57.78 99 PRO A O 1
ATOM 776 N N . ARG A 1 100 ? 8.259 -15.922 -12.504 1.00 57.06 100 ARG A N 1
ATOM 777 C CA . ARG A 1 100 ? 9.681 -15.670 -12.257 1.00 57.06 100 ARG A CA 1
ATOM 778 C C . ARG A 1 100 ? 10.306 -15.518 -13.640 1.00 57.06 100 ARG A C 1
ATOM 780 O O . ARG A 1 100 ? 10.048 -16.405 -14.460 1.00 57.06 100 ARG A O 1
ATOM 787 N N . PRO A 1 101 ? 11.036 -14.424 -13.930 1.00 54.94 101 PRO A N 1
ATOM 788 C CA . PRO A 1 101 ? 11.809 -14.399 -15.155 1.00 54.94 101 PRO A CA 1
ATOM 789 C C . PRO A 1 101 ? 12.598 -15.703 -15.146 1.00 54.94 101 PRO A C 1
ATOM 791 O O . PRO A 1 101 ? 13.245 -16.012 -14.136 1.00 54.94 101 PRO A O 1
ATOM 794 N N . GLU A 1 102 ? 12.427 -16.527 -16.186 1.00 57.72 102 GLU A N 1
ATOM 795 C CA . GLU A 1 102 ? 13.317 -17.667 -16.361 1.00 57.72 102 GLU A CA 1
ATOM 796 C C . GLU A 1 102 ? 14.725 -17.103 -16.184 1.00 57.72 102 GLU A C 1
ATOM 798 O O . GLU A 1 102 ? 14.998 -16.030 -16.736 1.00 57.72 102 GLU A O 1
ATOM 803 N N . PRO A 1 103 ? 15.573 -17.701 -15.327 1.00 58.06 103 PRO A N 1
ATOM 804 C CA . PRO A 1 103 ? 16.939 -17.224 -15.203 1.00 58.06 103 PRO A CA 1
ATOM 805 C C . PRO A 1 103 ? 17.481 -17.228 -16.624 1.00 58.06 103 PRO A C 1
ATOM 807 O O . PRO A 1 103 ? 17.520 -18.297 -17.219 1.00 58.06 103 PRO A O 1
ATOM 810 N N . TYR A 1 104 ? 17.761 -16.057 -17.200 1.00 64.44 104 TYR A N 1
ATOM 811 C CA . TYR A 1 104 ? 18.263 -15.942 -18.562 1.00 64.44 104 TYR A CA 1
ATOM 812 C C . TYR A 1 104 ? 19.753 -16.242 -18.463 1.00 64.44 104 TYR A C 1
ATOM 814 O O . TYR A 1 104 ? 20.544 -15.316 -18.263 1.00 64.44 104 TYR A O 1
ATOM 822 N N . PRO A 1 105 ? 20.179 -17.516 -18.544 1.00 69.06 105 PRO A N 1
ATOM 823 C CA . PRO A 1 105 ? 21.519 -17.907 -18.121 1.00 69.06 105 PRO A CA 1
ATOM 824 C C . PRO A 1 105 ? 22.554 -17.310 -19.077 1.00 69.06 105 PRO A C 1
ATOM 826 O O . PRO A 1 105 ? 23.701 -17.081 -18.711 1.00 69.06 105 PRO A O 1
ATOM 829 N N . GLU A 1 106 ? 22.124 -17.030 -20.308 1.00 71.75 106 GLU A N 1
ATOM 830 C CA . GLU A 1 106 ? 22.887 -16.339 -21.336 1.00 71.75 106 GLU A CA 1
ATOM 831 C C . GLU A 1 106 ? 23.095 -14.862 -21.003 1.00 71.75 106 GLU A C 1
ATOM 833 O O . GL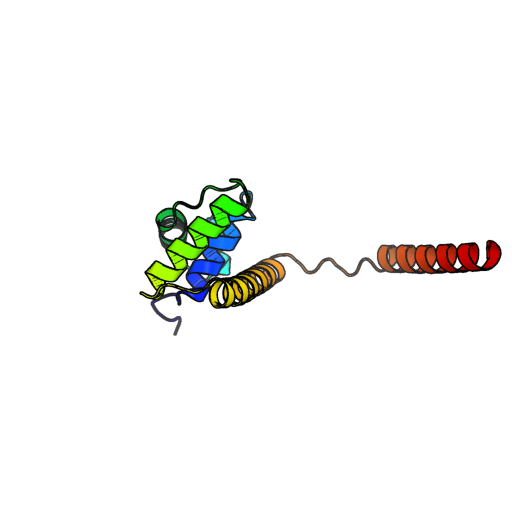U A 1 106 ? 24.189 -14.345 -21.197 1.00 71.75 106 GLU A O 1
ATOM 838 N N . MET A 1 107 ? 22.085 -14.192 -20.442 1.00 68.38 107 MET A N 1
ATOM 839 C CA . MET A 1 107 ? 22.177 -12.786 -20.058 1.00 68.38 107 MET A CA 1
ATOM 840 C C . MET A 1 107 ? 23.012 -12.619 -18.781 1.00 68.38 107 MET A C 1
ATOM 842 O O . MET A 1 107 ? 23.850 -11.722 -18.712 1.00 68.38 107 MET A O 1
ATOM 846 N N . ASP A 1 108 ? 22.880 -13.540 -17.823 1.00 73.62 108 ASP A N 1
ATOM 847 C CA . ASP A 1 108 ? 23.737 -13.600 -16.633 1.00 73.62 108 ASP A CA 1
ATOM 848 C C . ASP A 1 108 ? 25.196 -13.924 -16.992 1.00 73.62 108 ASP A C 1
ATOM 850 O O . ASP A 1 108 ? 26.118 -13.293 -16.466 1.00 73.62 108 ASP A O 1
ATOM 854 N N . ARG A 1 109 ? 25.436 -14.858 -17.929 1.00 74.12 109 ARG A N 1
ATOM 855 C CA . ARG A 1 109 ? 26.780 -15.111 -18.480 1.00 74.12 109 ARG A CA 1
ATOM 856 C C . ARG A 1 109 ? 27.335 -13.877 -19.173 1.00 74.12 109 ARG A C 1
ATOM 858 O O . ARG A 1 109 ? 28.446 -13.478 -18.845 1.00 74.12 109 ARG A O 1
ATOM 865 N N . ALA A 1 110 ? 26.559 -13.237 -20.046 1.00 73.19 110 ALA A N 1
ATOM 866 C CA . ALA A 1 110 ? 26.985 -12.032 -20.750 1.00 73.19 110 ALA A CA 1
ATOM 867 C C . ALA A 1 110 ? 27.330 -10.895 -19.777 1.00 73.19 110 ALA A C 1
ATOM 869 O O . ALA A 1 110 ? 28.352 -10.235 -19.938 1.00 73.19 110 ALA A O 1
ATOM 870 N N . MET A 1 111 ? 26.536 -10.697 -18.720 1.00 76.94 111 MET A N 1
ATOM 871 C CA . MET A 1 111 ? 26.816 -9.700 -17.681 1.00 76.94 111 MET A CA 1
ATOM 872 C C . MET A 1 111 ? 28.046 -10.058 -16.842 1.00 76.94 111 MET A C 1
ATOM 874 O O . MET A 1 111 ? 28.825 -9.173 -16.483 1.00 76.94 111 MET A O 1
ATOM 878 N N . THR A 1 112 ? 28.264 -11.342 -16.559 1.00 81.12 112 THR A N 1
ATOM 879 C CA . THR A 1 112 ? 29.457 -11.823 -15.846 1.00 81.12 112 THR A CA 1
ATOM 880 C C . THR A 1 112 ? 30.718 -11.633 -16.691 1.00 81.12 112 THR A C 1
ATOM 882 O O . THR A 1 112 ? 31.716 -11.115 -16.193 1.00 81.12 112 THR A O 1
ATOM 885 N N . GLU A 1 113 ? 30.665 -11.977 -17.977 1.00 78.94 113 GLU A N 1
ATOM 886 C CA . GLU A 1 113 ? 31.751 -11.784 -18.943 1.00 78.94 113 GLU A CA 1
ATOM 887 C C . GLU A 1 113 ? 32.051 -10.300 -19.172 1.00 78.94 113 GLU A C 1
ATOM 889 O O . GLU A 1 113 ? 33.218 -9.902 -19.193 1.00 78.94 113 GLU A O 1
ATOM 894 N N . LEU A 1 114 ? 31.017 -9.459 -19.260 1.00 76.50 114 LEU A N 1
ATOM 895 C CA . LEU A 1 114 ? 31.162 -8.007 -19.349 1.00 76.50 114 LEU A CA 1
ATOM 896 C C . LEU A 1 114 ? 31.830 -7.443 -18.089 1.00 76.50 114 LEU A C 1
ATOM 898 O O . LEU A 1 114 ? 32.771 -6.658 -18.185 1.00 76.50 114 LEU A O 1
ATOM 902 N N . THR A 1 115 ? 31.392 -7.878 -16.907 1.00 80.69 115 THR A N 1
ATOM 903 C CA . THR A 1 115 ? 31.959 -7.446 -15.621 1.00 80.69 115 THR A CA 1
ATOM 904 C C . THR A 1 115 ? 33.418 -7.876 -15.481 1.00 80.69 115 THR A C 1
ATOM 906 O O . THR A 1 115 ? 34.258 -7.082 -15.056 1.00 80.69 115 THR A O 1
ATOM 909 N N . ALA A 1 116 ? 33.745 -9.109 -15.877 1.00 83.06 116 ALA A N 1
ATOM 910 C CA . ALA A 1 116 ? 35.116 -9.603 -15.907 1.00 83.06 116 ALA A CA 1
ATOM 911 C C . ALA A 1 116 ? 35.980 -8.786 -16.880 1.00 83.06 116 ALA A C 1
ATOM 913 O O . ALA A 1 116 ? 37.047 -8.314 -16.499 1.00 83.06 116 ALA A O 1
ATOM 914 N N . SER A 1 117 ? 35.480 -8.533 -18.092 1.00 79.31 117 SER A N 1
ATOM 915 C CA . SER A 1 117 ? 36.183 -7.766 -19.128 1.00 79.31 117 SER A CA 1
ATOM 916 C C . SER A 1 117 ? 36.444 -6.317 -18.713 1.00 79.31 117 SER A C 1
ATOM 918 O O . SER A 1 117 ? 37.527 -5.782 -18.948 1.00 79.31 117 SER A O 1
ATOM 920 N N . LEU A 1 118 ? 35.471 -5.681 -18.055 1.00 76.69 118 LEU A N 1
ATOM 921 C CA . LEU A 1 118 ? 35.623 -4.337 -17.497 1.00 76.69 118 LEU A CA 1
ATOM 922 C C . LEU A 1 118 ? 36.666 -4.318 -16.376 1.00 76.69 118 LEU A C 1
ATOM 924 O O . LEU A 1 118 ? 37.516 -3.431 -16.354 1.00 76.69 118 LEU A O 1
ATOM 928 N N . LYS A 1 119 ? 36.652 -5.316 -15.485 1.00 81.31 119 LYS A N 1
ATOM 929 C CA . LYS A 1 119 ? 37.631 -5.436 -14.398 1.00 81.31 119 LYS A CA 1
ATOM 930 C C . LYS A 1 119 ? 39.052 -5.633 -14.929 1.00 81.31 119 LYS A C 1
ATOM 932 O O . LYS A 1 119 ? 39.964 -4.973 -14.441 1.00 81.31 119 LYS A O 1
ATOM 937 N N . THR A 1 120 ? 39.230 -6.480 -15.941 1.00 84.75 120 THR A N 1
ATOM 938 C CA . THR A 1 120 ? 40.524 -6.688 -16.604 1.00 84.75 120 THR A CA 1
ATOM 939 C C . THR A 1 120 ? 41.019 -5.402 -17.259 1.00 84.75 120 THR A C 1
ATOM 941 O O . THR A 1 120 ? 42.135 -4.978 -16.980 1.00 84.75 120 THR A O 1
ATOM 944 N N . ARG A 1 121 ? 40.176 -4.702 -18.032 1.00 73.88 121 ARG A N 1
ATOM 945 C CA . ARG A 1 121 ? 40.565 -3.418 -18.643 1.00 73.88 121 ARG A CA 1
ATOM 946 C C . ARG A 1 121 ? 40.911 -2.339 -17.620 1.00 73.88 121 ARG A C 1
ATOM 948 O O . ARG A 1 121 ? 41.828 -1.562 -17.844 1.00 73.88 121 ARG A O 1
ATOM 955 N N . MET A 1 122 ? 40.207 -2.292 -16.490 1.00 74.06 122 MET A N 1
ATOM 956 C CA . MET A 1 122 ? 40.537 -1.364 -15.404 1.00 74.06 122 MET A CA 1
ATOM 957 C C . MET A 1 122 ? 41.870 -1.695 -14.719 1.00 74.06 122 MET A C 1
ATOM 959 O O . MET A 1 122 ? 42.509 -0.785 -14.207 1.00 74.06 122 MET A O 1
ATOM 963 N N . GLN A 1 123 ? 42.294 -2.962 -14.705 1.00 74.81 123 GLN A N 1
ATOM 964 C CA . GLN A 1 123 ? 43.614 -3.366 -14.204 1.00 74.81 123 GLN A CA 1
ATOM 965 C C . GLN A 1 123 ? 44.741 -3.111 -15.211 1.00 74.81 123 GLN A C 1
ATOM 967 O O . GLN A 1 123 ? 45.871 -2.908 -14.795 1.00 74.81 123 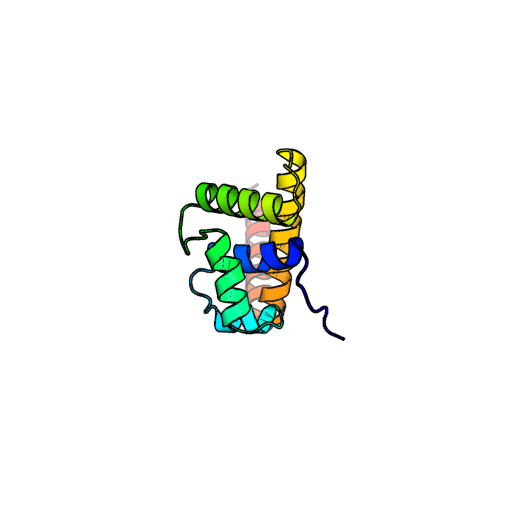GLN A O 1
ATOM 972 N N . GLU A 1 124 ? 44.446 -3.121 -16.512 1.00 71.62 124 GLU A N 1
ATOM 973 C CA . GLU A 1 124 ? 45.411 -2.800 -17.575 1.00 71.62 124 GLU A CA 1
ATOM 974 C C . GLU A 1 124 ? 45.633 -1.288 -17.752 1.00 71.62 124 GLU A C 1
ATOM 976 O O . GLU A 1 124 ? 46.641 -0.877 -18.323 1.00 71.62 124 GLU A O 1
ATOM 981 N N . TRP A 1 125 ? 44.678 -0.458 -17.316 1.00 66.88 125 TRP A N 1
ATOM 982 C CA . TRP A 1 125 ? 44.747 1.011 -17.387 1.00 66.88 125 TRP A CA 1
ATOM 983 C C . TRP A 1 125 ? 45.124 1.686 -16.057 1.00 66.88 125 TRP A C 1
ATOM 985 O O . TRP A 1 125 ? 45.207 2.915 -16.012 1.00 66.88 125 TRP A O 1
ATOM 995 N N . GLY A 1 126 ? 45.314 0.906 -14.988 1.00 50.62 126 GLY A N 1
ATOM 996 C CA . GLY A 1 126 ? 45.933 1.344 -13.731 1.00 50.62 126 GLY A CA 1
ATOM 997 C C . GLY A 1 126 ? 47.423 1.037 -13.715 1.00 50.62 126 GLY A C 1
ATOM 998 O O . GLY A 1 126 ? 48.148 1.787 -13.028 1.00 50.62 126 GLY A O 1
#